Protein AF-A0AAW0GVM6-F1 (afdb_monomer_lite)

Foldseek 3Di:
DEAFQFFFAQDDQPDGAGEPRQCRRVVVLVVCLVVLDVDYHYPDCAPQRGPRHQHAHDPPDCPDDGSCVPRPPDHNVCSVVVVVQSVVCSVVSHGDDDPDDDDDDDDDPDDPPDDDPDTHDYDYD

Structure (mmCIF, N/CA/C/O backbone):
data_AF-A0AAW0GVM6-F1
#
_entry.id   AF-A0AAW0GVM6-F1
#
loop_
_atom_site.group_PDB
_atom_site.id
_atom_site.type_symbol
_atom_site.label_atom_id
_atom_site.label_alt_id
_atom_site.label_comp_id
_atom_site.label_asym_id
_atom_site.label_entity_id
_atom_site.label_seq_id
_atom_site.pdbx_PDB_ins_code
_atom_site.Cartn_x
_atom_site.Cartn_y
_atom_site.Cartn_z
_atom_site.occupancy
_atom_site.B_iso_or_equiv
_atom_site.auth_seq_id
_atom_site.auth_comp_id
_atom_site.auth_asym_id
_atom_site.auth_atom_id
_atom_site.pdbx_PDB_model_num
ATOM 1 N N . MET A 1 1 ? -8.780 11.548 5.488 1.00 95.12 1 MET A N 1
ATOM 2 C CA . MET A 1 1 ? -7.304 11.458 5.586 1.00 95.12 1 MET A CA 1
ATOM 3 C C . MET A 1 1 ? -6.828 10.333 4.688 1.00 95.12 1 MET A C 1
ATOM 5 O O . MET A 1 1 ? -7.381 9.247 4.793 1.00 95.12 1 MET A O 1
ATOM 9 N N . GLY A 1 2 ? -5.832 10.583 3.837 1.00 96.19 2 GLY A N 1
ATOM 10 C CA . GLY A 1 2 ? -5.236 9.551 2.986 1.00 96.19 2 GLY A CA 1
ATOM 11 C C . GLY A 1 2 ? -4.190 8.715 3.726 1.00 96.19 2 GLY A C 1
ATOM 12 O O . GLY A 1 2 ? -3.388 9.252 4.496 1.00 96.19 2 GLY A O 1
ATOM 13 N N . VAL A 1 3 ? -4.191 7.410 3.476 1.00 97.25 3 VAL A N 1
ATOM 14 C CA . VAL A 1 3 ? -3.156 6.466 3.903 1.00 97.25 3 VAL A CA 1
ATOM 15 C C . VAL A 1 3 ? -2.671 5.695 2.674 1.00 97.25 3 VAL A C 1
ATOM 17 O O . VAL A 1 3 ? -3.480 5.159 1.922 1.00 97.25 3 VAL A O 1
ATOM 20 N N . SER A 1 4 ? -1.356 5.636 2.464 1.00 95.88 4 SER A N 1
ATOM 21 C CA . SER A 1 4 ? -0.714 4.911 1.353 1.00 95.88 4 SER A CA 1
ATOM 22 C C . SER A 1 4 ? 0.494 4.120 1.870 1.00 95.88 4 SER A C 1
ATOM 24 O O . SER A 1 4 ? 1.164 4.609 2.790 1.00 95.88 4 SER A O 1
ATOM 26 N N . PRO A 1 5 ? 0.767 2.902 1.359 1.00 95.31 5 PRO A N 1
ATOM 27 C CA . PRO A 1 5 ? 1.895 2.100 1.821 1.00 95.31 5 PRO A CA 1
ATOM 28 C C . PRO A 1 5 ? 3.229 2.499 1.183 1.00 95.31 5 PRO A C 1
ATOM 30 O O . PRO A 1 5 ? 4.276 2.312 1.801 1.00 95.31 5 PRO A O 1
ATOM 33 N N . TRP A 1 6 ? 3.202 3.004 -0.051 1.00 92.81 6 TRP A N 1
ATOM 34 C CA . TRP A 1 6 ? 4.372 3.151 -0.916 1.00 92.81 6 TRP A CA 1
ATOM 35 C C . TRP A 1 6 ? 4.149 4.275 -1.930 1.00 92.81 6 TRP A C 1
ATOM 37 O O . TRP A 1 6 ? 3.012 4.690 -2.105 1.00 92.81 6 TRP A O 1
ATOM 47 N N . GLN A 1 7 ? 5.190 4.757 -2.609 1.00 92.31 7 GLN A N 1
ATOM 48 C CA . GLN A 1 7 ? 5.039 5.485 -3.871 1.00 92.31 7 GLN A CA 1
ATOM 49 C C . GLN A 1 7 ? 6.323 5.397 -4.695 1.00 92.31 7 GLN A C 1
ATOM 51 O O . GLN A 1 7 ? 7.408 5.782 -4.249 1.00 92.31 7 GLN A O 1
ATOM 56 N N . PHE A 1 8 ? 6.187 4.885 -5.915 1.00 92.62 8 PHE A N 1
ATOM 57 C CA . PHE A 1 8 ? 7.272 4.815 -6.885 1.00 92.62 8 PHE A CA 1
ATOM 58 C C . PHE A 1 8 ? 6.710 4.773 -8.301 1.00 92.62 8 PHE A C 1
ATOM 60 O O . PHE A 1 8 ? 5.812 3.979 -8.581 1.00 92.62 8 PHE A O 1
ATOM 67 N N . LYS A 1 9 ? 7.279 5.574 -9.201 1.00 92.88 9 LYS A N 1
ATOM 68 C CA . LYS A 1 9 ? 6.978 5.500 -10.628 1.00 92.88 9 LYS A CA 1
ATOM 69 C C . LYS A 1 9 ? 8.150 5.966 -11.478 1.00 92.88 9 LYS A C 1
ATOM 71 O O . LYS A 1 9 ? 8.776 6.982 -11.176 1.00 92.88 9 LYS A O 1
ATOM 76 N N . ASP A 1 10 ? 8.398 5.231 -12.553 1.00 91.62 10 ASP A N 1
ATOM 77 C CA . ASP A 1 10 ? 9.348 5.570 -13.616 1.00 91.62 10 ASP A CA 1
ATOM 78 C C . ASP A 1 10 ? 8.639 5.379 -14.965 1.00 91.62 10 ASP A C 1
ATOM 80 O O . ASP A 1 10 ? 8.762 4.336 -15.605 1.00 91.62 10 ASP A O 1
ATOM 84 N N . ILE A 1 11 ? 7.745 6.310 -15.314 1.00 89.00 11 ILE A N 1
ATOM 85 C CA . ILE A 1 11 ? 6.810 6.159 -16.447 1.00 89.00 11 ILE A CA 1
ATOM 86 C C . ILE A 1 11 ? 7.178 7.044 -17.636 1.00 89.00 11 ILE A C 1
ATOM 88 O O . ILE A 1 11 ? 6.979 6.636 -18.780 1.00 89.00 11 ILE A O 1
ATOM 92 N N . ASP A 1 12 ? 7.707 8.243 -17.386 1.00 86.44 12 ASP A N 1
ATOM 93 C CA . ASP A 1 12 ? 8.097 9.187 -18.433 1.00 86.44 12 ASP A CA 1
ATOM 94 C C . ASP A 1 12 ? 9.132 10.203 -17.915 1.00 86.44 12 ASP A C 1
ATOM 96 O O . ASP A 1 12 ? 9.169 10.477 -16.723 1.00 86.44 12 ASP A O 1
ATOM 100 N N . PRO A 1 13 ? 9.947 10.847 -18.770 1.00 83.38 13 PRO A N 1
ATOM 101 C CA . PRO A 1 13 ? 11.034 11.734 -18.334 1.00 83.38 13 PRO A CA 1
ATOM 102 C C . PRO A 1 13 ? 10.643 12.897 -17.408 1.00 83.38 13 PRO A C 1
ATOM 104 O O . PRO A 1 13 ? 11.506 13.487 -16.758 1.00 83.38 13 PRO A O 1
ATOM 107 N N . GLN A 1 14 ? 9.373 13.294 -17.399 1.00 84.81 14 GLN A N 1
ATOM 108 C CA . GLN A 1 14 ? 8.874 14.479 -16.713 1.00 84.81 14 GLN A CA 1
ATOM 109 C C . GLN A 1 14 ? 8.137 14.128 -15.419 1.00 84.81 14 GLN A C 1
ATOM 111 O O . GLN A 1 14 ? 8.050 14.991 -14.542 1.00 84.81 14 GLN A O 1
ATOM 116 N N . ASN A 1 15 ? 7.664 12.890 -15.270 1.00 83.75 15 ASN A N 1
ATOM 117 C CA . ASN A 1 15 ? 6.766 12.469 -14.200 1.00 83.75 15 ASN A CA 1
ATOM 118 C C . ASN A 1 15 ? 7.234 11.187 -13.482 1.00 83.75 15 ASN A C 1
ATOM 120 O O . ASN A 1 15 ? 6.452 10.259 -13.281 1.00 83.75 15 ASN A O 1
ATOM 124 N N . ASN A 1 16 ? 8.501 11.147 -13.058 1.00 89.62 16 ASN A N 1
ATOM 125 C CA . ASN A 1 16 ? 9.037 10.065 -12.219 1.00 89.62 16 ASN A CA 1
ATOM 126 C C . ASN A 1 16 ? 9.173 10.509 -10.774 1.00 89.62 16 ASN A C 1
ATOM 128 O O . ASN A 1 16 ? 9.587 11.641 -10.497 1.00 89.62 16 ASN A O 1
ATOM 132 N N . TRP A 1 17 ? 8.871 9.597 -9.861 1.00 88.94 17 TRP A N 1
ATOM 133 C CA . TRP A 1 17 ? 8.786 9.898 -8.443 1.00 88.94 17 TRP A CA 1
ATOM 134 C C . TRP A 1 17 ? 9.234 8.715 -7.600 1.00 88.94 17 TRP A C 1
ATOM 136 O O . TRP A 1 17 ? 8.914 7.564 -7.899 1.00 88.94 17 TRP A O 1
ATOM 146 N N . VAL A 1 18 ? 9.929 9.010 -6.509 1.00 89.19 18 VAL A N 1
ATOM 147 C CA . VAL A 1 18 ? 10.174 8.061 -5.428 1.00 89.19 18 VAL A CA 1
ATOM 148 C C . VAL A 1 18 ? 9.952 8.775 -4.104 1.00 89.19 18 VAL A C 1
ATOM 150 O O . VAL A 1 18 ? 10.481 9.865 -3.883 1.00 89.19 18 VAL A O 1
ATOM 153 N N . GLU A 1 19 ? 9.169 8.159 -3.221 1.00 87.56 19 GLU A N 1
ATOM 154 C CA . GLU A 1 19 ? 9.001 8.650 -1.855 1.00 87.56 19 GLU A CA 1
ATOM 155 C C . GLU A 1 19 ? 9.729 7.764 -0.858 1.00 87.56 19 GLU A C 1
ATOM 157 O O . GLU A 1 19 ? 9.893 6.553 -1.039 1.00 87.56 19 GLU A O 1
ATOM 162 N N . PHE A 1 20 ? 10.158 8.377 0.244 1.00 85.56 20 PHE A N 1
ATOM 163 C CA . PHE A 1 20 ? 10.652 7.624 1.382 1.00 85.56 20 PHE A CA 1
ATOM 164 C C . PHE A 1 20 ? 9.477 6.963 2.114 1.00 85.56 20 PHE A C 1
ATOM 166 O O . PHE A 1 20 ? 8.890 7.531 3.035 1.00 85.56 20 PHE A O 1
ATOM 173 N N . SER A 1 21 ? 9.125 5.750 1.684 1.00 90.50 21 SER A N 1
ATOM 174 C CA . SER A 1 21 ? 7.945 5.035 2.180 1.00 90.50 21 SER A CA 1
ATOM 175 C C . SER A 1 21 ? 8.247 3.896 3.158 1.00 90.50 21 SER A C 1
ATOM 177 O O . SER A 1 21 ? 7.328 3.190 3.570 1.00 90.50 21 SER A O 1
ATOM 179 N N . ASP A 1 22 ? 9.505 3.727 3.581 1.00 89.81 22 ASP A N 1
ATOM 180 C CA . ASP A 1 22 ? 9.968 2.565 4.358 1.00 89.81 22 ASP A CA 1
ATOM 181 C C . ASP A 1 22 ? 9.152 2.301 5.638 1.00 89.81 22 ASP A C 1
ATOM 183 O O . ASP A 1 22 ? 9.061 1.158 6.066 1.00 89.81 22 ASP A O 1
ATOM 187 N N . THR A 1 23 ? 8.546 3.324 6.249 1.00 92.50 23 THR A N 1
ATOM 188 C CA . THR A 1 23 ? 7.685 3.199 7.444 1.00 92.50 23 THR A CA 1
ATOM 189 C C . THR A 1 23 ? 6.291 3.805 7.257 1.00 92.50 23 THR A C 1
ATOM 191 O O . THR A 1 23 ? 5.508 3.874 8.212 1.00 92.50 23 THR A O 1
ATOM 194 N N . LEU A 1 24 ? 5.961 4.234 6.034 1.00 93.81 24 LEU A N 1
ATOM 195 C CA . LEU A 1 24 ? 4.810 5.090 5.750 1.00 93.81 24 LEU A CA 1
ATOM 196 C C . LEU A 1 24 ? 3.486 4.424 6.118 1.00 93.81 24 LEU A C 1
ATOM 198 O O . LEU A 1 24 ? 2.629 5.074 6.714 1.00 93.81 24 LEU A O 1
ATOM 202 N N . TRP A 1 25 ? 3.345 3.125 5.838 1.00 95.38 25 TRP A N 1
ATOM 203 C CA . TRP A 1 25 ? 2.103 2.406 6.114 1.00 95.38 25 TRP A CA 1
ATOM 204 C C . TRP A 1 25 ? 1.746 2.411 7.600 1.00 95.38 25 TRP A C 1
ATOM 206 O O . TRP A 1 25 ? 0.656 2.838 7.977 1.00 95.38 25 TRP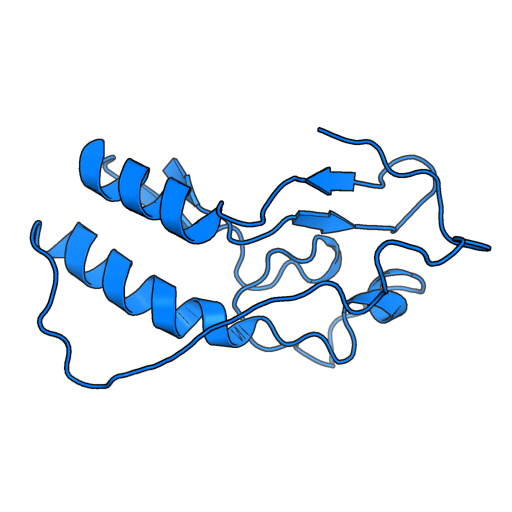 A O 1
ATOM 216 N N . ASN A 1 26 ? 2.696 2.030 8.458 1.00 95.12 26 ASN A N 1
ATOM 217 C CA . ASN A 1 26 ? 2.521 2.080 9.910 1.00 95.12 26 ASN A CA 1
ATOM 218 C C . ASN A 1 26 ? 2.272 3.521 10.386 1.00 95.12 26 ASN A C 1
ATOM 220 O O . ASN A 1 26 ? 1.309 3.782 11.104 1.00 95.12 26 ASN A O 1
ATOM 224 N N . TYR A 1 27 ? 3.103 4.464 9.938 1.00 96.06 27 TYR A N 1
ATOM 225 C CA . TYR A 1 27 ? 3.019 5.864 10.348 1.00 96.06 27 TYR A CA 1
ATOM 226 C C . TYR A 1 27 ? 1.648 6.488 10.038 1.00 96.06 27 TYR A C 1
ATOM 228 O O . TYR A 1 27 ? 1.020 7.085 10.913 1.00 96.06 27 TYR A O 1
ATOM 236 N N . ARG A 1 28 ? 1.138 6.315 8.812 1.00 97.06 28 ARG A N 1
ATOM 237 C CA . ARG A 1 28 ? -0.144 6.891 8.380 1.00 97.06 28 ARG A CA 1
ATOM 238 C C . ARG A 1 28 ? -1.339 6.255 9.081 1.00 97.06 28 ARG A C 1
ATOM 240 O O . ARG A 1 28 ? -2.259 6.975 9.467 1.00 97.06 28 ARG A O 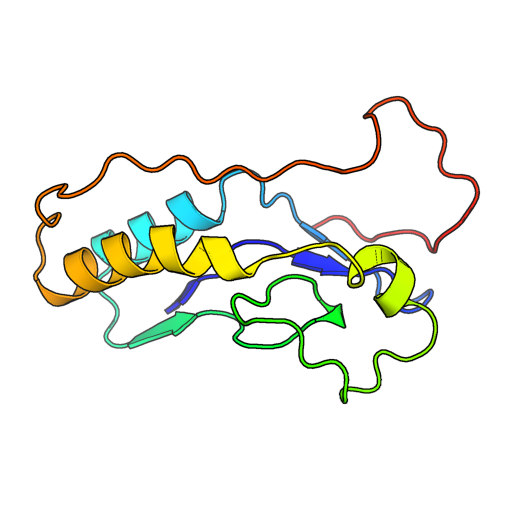1
ATOM 247 N N . TRP A 1 29 ? -1.322 4.944 9.316 1.00 97.81 29 TRP A N 1
ATOM 248 C CA . TRP A 1 29 ? -2.383 4.295 10.088 1.00 97.81 29 TRP A CA 1
ATOM 249 C C . TRP A 1 29 ? -2.404 4.739 11.554 1.00 97.81 29 TRP A C 1
ATOM 251 O O . TRP A 1 29 ? -3.477 5.024 12.087 1.00 97.81 29 TRP A O 1
ATOM 261 N N . GLN A 1 30 ? -1.238 4.873 12.196 1.00 97.75 30 GLN A N 1
ATOM 262 C CA . GLN A 1 30 ? -1.148 5.414 13.557 1.00 97.75 30 GLN A CA 1
ATOM 263 C C . GLN A 1 30 ? -1.692 6.846 13.636 1.00 97.75 30 GLN A C 1
ATOM 265 O O . GLN A 1 30 ? -2.465 7.159 14.543 1.00 97.75 30 GLN A O 1
ATOM 270 N N . GLN A 1 31 ? -1.363 7.696 12.658 1.00 97.88 31 GLN A N 1
ATOM 271 C CA . GLN A 1 31 ? -1.940 9.038 12.563 1.00 97.88 31 GLN A CA 1
ATOM 272 C C . GLN A 1 31 ? -3.466 9.004 12.414 1.00 97.88 31 GLN A C 1
ATOM 274 O O . GLN A 1 31 ? -4.154 9.759 13.097 1.00 97.88 31 GLN A O 1
ATOM 279 N N . ALA A 1 32 ? -4.011 8.126 11.565 1.00 98.19 32 ALA A N 1
ATOM 280 C CA . ALA A 1 32 ? -5.457 8.000 11.382 1.00 98.19 32 ALA A CA 1
ATOM 281 C C . ALA A 1 32 ? -6.171 7.597 12.686 1.00 98.19 32 ALA A C 1
ATOM 283 O O . ALA A 1 32 ? -7.210 8.162 13.022 1.00 98.19 32 ALA A O 1
ATOM 284 N N . ILE A 1 33 ? -5.586 6.677 13.458 1.00 98.12 33 ILE A N 1
ATOM 285 C CA . ILE A 1 33 ? -6.109 6.263 14.770 1.00 98.12 33 ILE A CA 1
ATOM 286 C C . ILE A 1 33 ? -6.047 7.400 15.793 1.00 98.12 33 ILE A C 1
ATOM 288 O O . ILE A 1 33 ? -6.982 7.570 16.576 1.00 98.12 33 ILE A O 1
ATOM 292 N N . GLN A 1 34 ? -4.962 8.177 15.797 1.00 97.62 34 GLN A N 1
ATOM 293 C CA . GLN A 1 34 ? -4.786 9.288 16.729 1.00 97.62 34 GLN A CA 1
ATOM 294 C C . GLN A 1 34 ? -5.745 10.444 16.427 1.00 97.62 34 GLN A C 1
ATOM 296 O O . GLN A 1 34 ? -6.383 10.967 17.338 1.00 97.62 34 GLN A O 1
ATOM 301 N N . LEU A 1 35 ? -5.827 10.849 15.158 1.00 97.56 35 LEU A N 1
ATOM 302 C CA . LEU A 1 35 ? -6.603 12.011 14.728 1.00 97.56 35 LEU A CA 1
ATOM 303 C C . LEU A 1 35 ? -8.102 11.725 14.655 1.00 97.56 35 LEU A C 1
ATOM 305 O O . LEU A 1 35 ? -8.888 12.654 14.808 1.00 97.56 35 LEU A O 1
ATOM 309 N N . LYS A 1 36 ? -8.493 10.466 14.417 1.00 96.44 36 LYS A N 1
ATOM 310 C CA . LYS A 1 36 ? -9.890 10.041 14.248 1.00 96.44 36 LYS A CA 1
ATOM 311 C C . LYS A 1 36 ? -10.668 10.932 13.260 1.00 96.44 36 LYS A C 1
ATOM 313 O O . LYS A 1 36 ? -11.704 11.478 13.633 1.00 96.44 36 LYS A O 1
ATOM 318 N N . PRO A 1 37 ? -10.183 11.115 12.014 1.00 97.75 37 PRO A N 1
ATOM 319 C CA . PRO A 1 37 ? -10.956 11.831 10.996 1.00 97.75 37 PRO A CA 1
ATOM 320 C C . PRO A 1 37 ? -12.289 11.117 10.749 1.00 97.75 37 PRO A C 1
ATOM 322 O O . PRO A 1 37 ? -12.376 9.929 11.026 1.00 97.75 37 PRO A O 1
ATOM 325 N N . ASP A 1 38 ? -13.285 11.773 10.154 1.00 97.81 38 ASP A N 1
ATOM 326 C CA . ASP A 1 38 ? -14.559 11.108 9.813 1.00 97.81 38 ASP A CA 1
ATOM 327 C C . ASP A 1 38 ? -14.404 10.044 8.712 1.00 97.81 38 ASP A C 1
ATOM 329 O O . ASP A 1 38 ? -15.169 9.085 8.637 1.00 97.81 38 ASP A O 1
ATOM 333 N N . ILE A 1 39 ? -13.408 10.223 7.835 1.00 97.75 39 ILE A N 1
ATOM 334 C CA . ILE A 1 39 ? -13.137 9.346 6.692 1.00 97.75 39 ILE A CA 1
ATOM 335 C C . ILE A 1 39 ? -11.632 9.094 6.571 1.00 97.75 39 ILE A C 1
ATOM 337 O O . ILE A 1 39 ? -10.812 10.024 6.589 1.00 97.75 39 ILE A O 1
ATOM 341 N N . VAL A 1 40 ? -11.277 7.825 6.370 1.00 98.19 40 VAL A N 1
ATOM 342 C CA . VAL A 1 40 ? -9.940 7.369 5.973 1.00 98.19 40 VAL A CA 1
ATOM 343 C C . VAL A 1 40 ? -10.017 6.802 4.557 1.00 98.19 40 VAL A C 1
ATOM 345 O O . VAL A 1 40 ? -10.884 5.983 4.265 1.00 98.19 40 VAL A O 1
ATOM 348 N N . GLU A 1 41 ? -9.109 7.235 3.689 1.00 97.94 41 GLU A N 1
ATOM 349 C CA . GLU A 1 41 ? -9.001 6.790 2.301 1.00 97.94 41 GLU A CA 1
ATOM 350 C C . GLU A 1 41 ? -7.706 6.002 2.121 1.00 97.94 41 GLU A C 1
ATOM 352 O O . GLU A 1 41 ? -6.626 6.513 2.413 1.00 97.94 41 GLU A O 1
ATOM 357 N N . ILE A 1 42 ? -7.810 4.765 1.637 1.00 98.19 42 ILE A N 1
ATOM 358 C CA . ILE A 1 42 ? -6.642 3.973 1.250 1.00 98.19 42 ILE A CA 1
ATOM 359 C C . ILE A 1 42 ? -6.301 4.284 -0.206 1.00 98.19 42 ILE A C 1
ATOM 361 O O . ILE A 1 42 ? -7.099 4.023 -1.105 1.00 98.19 42 ILE A O 1
ATOM 365 N N . ILE A 1 43 ? -5.096 4.797 -0.417 1.00 97.31 43 ILE A N 1
ATOM 366 C CA . ILE A 1 43 ? -4.563 5.234 -1.705 1.00 97.31 43 ILE A CA 1
ATOM 367 C C . ILE A 1 43 ? -3.491 4.207 -2.101 1.00 97.31 43 ILE A C 1
ATOM 369 O O . ILE A 1 43 ? -2.425 4.186 -1.498 1.00 97.31 43 ILE A O 1
ATOM 373 N N . THR A 1 44 ? -3.752 3.272 -3.017 1.00 97.00 44 THR A N 1
ATOM 374 C CA . THR A 1 44 ? -5.006 3.034 -3.770 1.00 97.00 44 THR A CA 1
ATOM 375 C C . THR A 1 44 ? -5.350 1.550 -3.846 1.00 97.00 44 THR A C 1
ATOM 377 O O . THR A 1 44 ? -4.595 0.684 -3.409 1.00 97.00 44 THR A O 1
ATOM 380 N N . TRP A 1 45 ? -6.502 1.221 -4.435 1.00 97.44 45 TRP A N 1
ATOM 381 C CA . TRP A 1 45 ? -6.819 -0.169 -4.750 1.00 97.44 45 TRP A CA 1
ATOM 382 C C . TRP A 1 45 ? -5.951 -0.729 -5.888 1.00 97.44 45 TRP A C 1
ATOM 384 O O . TRP A 1 45 ? -5.434 -1.836 -5.763 1.00 97.44 45 TRP A O 1
ATOM 394 N N . ASN A 1 46 ? -5.783 0.013 -6.986 1.00 96.62 46 ASN A N 1
ATOM 395 C CA . ASN A 1 46 ? -5.283 -0.525 -8.258 1.00 96.62 46 ASN A CA 1
ATOM 396 C C . ASN A 1 46 ? -4.463 0.467 -9.099 1.00 96.62 46 ASN A C 1
ATOM 398 O O . ASN A 1 46 ? -4.379 0.305 -10.314 1.00 96.62 46 ASN A O 1
ATOM 402 N N . ASP A 1 47 ? -3.867 1.490 -8.489 1.00 96.25 47 ASP A N 1
ATOM 403 C CA . ASP A 1 47 ? -2.923 2.342 -9.215 1.00 96.25 47 ASP A CA 1
ATOM 404 C C . ASP A 1 47 ? -1.562 1.647 -9.308 1.00 96.25 47 ASP A C 1
ATOM 406 O O . ASP A 1 47 ? -0.681 1.793 -8.455 1.00 96.25 47 ASP A O 1
ATOM 410 N N . TYR A 1 48 ? -1.451 0.780 -10.312 1.00 96.44 48 TYR A N 1
ATOM 411 C CA . TYR A 1 48 ? -0.279 -0.059 -10.513 1.00 96.44 48 TYR A CA 1
ATOM 412 C C . TYR A 1 48 ? 0.946 0.762 -10.919 1.00 96.44 48 TYR A C 1
ATOM 414 O O . TYR A 1 48 ? 2.029 0.534 -10.386 1.00 96.44 48 TYR A O 1
ATOM 422 N N . GLY A 1 49 ? 0.769 1.738 -11.815 1.00 94.94 49 GLY A N 1
ATOM 423 C CA . GLY A 1 49 ? 1.855 2.569 -12.339 1.00 94.94 49 GLY A CA 1
ATOM 424 C C . GLY A 1 49 ? 2.512 3.462 -11.285 1.00 94.94 49 GLY A C 1
ATOM 425 O O . GLY A 1 49 ? 3.689 3.775 -11.414 1.00 94.94 49 GLY A O 1
ATOM 426 N N . GLU A 1 50 ? 1.799 3.825 -10.214 1.00 94.56 50 GLU A N 1
ATOM 427 C CA . GLU A 1 50 ? 2.365 4.594 -9.091 1.00 94.56 50 GLU A CA 1
ATOM 428 C C . GLU A 1 50 ? 2.798 3.727 -7.893 1.00 94.56 50 GLU A C 1
ATOM 430 O O . GLU A 1 50 ? 3.267 4.223 -6.863 1.00 94.56 50 GLU A O 1
ATOM 435 N N . SER A 1 51 ? 2.712 2.402 -8.046 1.00 94.94 51 SER A N 1
ATOM 436 C CA . SER A 1 51 ? 3.204 1.388 -7.105 1.00 94.94 51 SER A CA 1
ATOM 437 C C . SER A 1 51 ? 2.567 1.402 -5.709 1.00 94.94 51 SER A C 1
ATOM 439 O O . SER A 1 51 ? 3.043 0.700 -4.821 1.00 94.94 51 SER A O 1
ATOM 441 N N . HIS A 1 52 ? 1.481 2.140 -5.483 1.00 94.88 52 HIS A N 1
ATOM 442 C CA . HIS A 1 52 ? 0.829 2.238 -4.167 1.00 94.88 52 HIS A CA 1
ATOM 443 C C . HIS A 1 52 ? -0.477 1.449 -4.038 1.00 94.88 52 HIS A C 1
ATOM 445 O O . HIS A 1 52 ? -1.230 1.598 -3.076 1.00 94.88 52 HIS A O 1
ATOM 451 N N . TYR A 1 53 ? -0.757 0.591 -5.013 1.00 97.12 53 TYR A N 1
ATOM 452 C CA . TYR A 1 53 ? -1.883 -0.331 -4.991 1.00 97.12 53 TYR A CA 1
ATOM 453 C C . TYR A 1 53 ? -1.777 -1.359 -3.853 1.00 97.12 53 TYR A C 1
ATOM 455 O O . TYR A 1 53 ? -0.692 -1.835 -3.526 1.00 97.12 53 TYR A O 1
ATOM 463 N N . ILE A 1 54 ? -2.921 -1.748 -3.286 1.00 97.56 54 ILE A N 1
ATOM 464 C CA . ILE A 1 54 ? -3.041 -2.851 -2.311 1.00 97.56 54 ILE A CA 1
ATOM 465 C C . ILE A 1 54 ? -3.864 -4.037 -2.840 1.00 97.56 54 ILE A C 1
ATOM 467 O O . ILE A 1 54 ? -4.058 -5.029 -2.133 1.00 97.56 54 ILE A O 1
ATOM 471 N N . GLY A 1 55 ? -4.402 -3.924 -4.054 1.00 97.19 55 GLY A N 1
ATOM 472 C CA . GLY A 1 55 ? -5.128 -4.986 -4.739 1.00 97.19 55 GLY A CA 1
ATOM 473 C C . GLY A 1 55 ? -4.200 -5.986 -5.424 1.00 97.19 55 GLY A C 1
ATOM 474 O O . GLY A 1 55 ? -2.999 -5.764 -5.579 1.00 97.19 55 GLY A O 1
ATOM 475 N N . ASP A 1 56 ? -4.778 -7.099 -5.862 1.00 96.81 56 ASP A N 1
ATOM 476 C CA . ASP A 1 56 ? -4.091 -8.015 -6.767 1.00 96.81 56 ASP A CA 1
ATOM 477 C C . ASP A 1 56 ? -3.941 -7.354 -8.151 1.00 96.81 56 ASP A C 1
ATOM 479 O O . ASP A 1 56 ? -4.781 -6.546 -8.568 1.00 96.81 56 ASP A O 1
ATOM 483 N N . ILE A 1 57 ? -2.857 -7.669 -8.863 1.00 95.38 57 ILE A N 1
ATOM 484 C CA . ILE A 1 57 ? -2.620 -7.133 -10.208 1.00 95.38 57 ILE A CA 1
ATOM 485 C C . ILE A 1 57 ? -3.640 -7.751 -11.168 1.00 95.38 57 ILE A C 1
ATOM 487 O O . ILE A 1 57 ? -3.720 -8.972 -11.299 1.00 95.38 57 ILE A O 1
ATOM 491 N N . ASN A 1 58 ? -4.409 -6.907 -11.856 1.00 94.69 58 ASN A N 1
ATOM 492 C CA . ASN A 1 58 ? -5.292 -7.338 -12.932 1.00 94.69 58 ASN A CA 1
ATOM 493 C C . ASN A 1 58 ? -4.492 -7.428 -14.244 1.00 94.69 58 ASN A C 1
ATOM 495 O O . ASN A 1 58 ? -4.098 -6.385 -14.769 1.00 94.69 58 ASN A O 1
ATOM 499 N N . PRO A 1 59 ? -4.292 -8.628 -1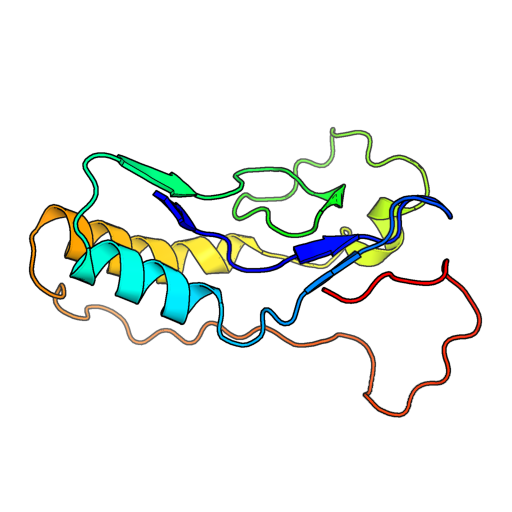4.821 1.00 92.19 59 PRO A N 1
ATOM 500 C CA . PRO A 1 59 ? -3.473 -8.801 -16.023 1.00 92.19 59 PRO A CA 1
ATOM 501 C C . PRO A 1 59 ? -4.095 -8.196 -17.290 1.00 92.19 59 PRO A C 1
ATOM 503 O O . PRO A 1 59 ? -3.424 -8.110 -18.310 1.00 92.19 59 PRO A O 1
ATOM 506 N N . ASN A 1 60 ? -5.369 -7.791 -17.248 1.00 94.44 60 ASN A N 1
ATOM 507 C CA . ASN A 1 60 ? -6.060 -7.180 -18.387 1.00 94.44 60 ASN A CA 1
ATOM 508 C C . ASN A 1 60 ? -5.857 -5.660 -18.473 1.00 94.44 60 ASN A C 1
ATOM 510 O O . ASN A 1 60 ? -6.381 -5.027 -19.387 1.00 94.44 60 ASN A O 1
ATOM 514 N N . VAL A 1 61 ? -5.178 -5.057 -17.494 1.00 94.19 61 VAL A N 1
ATOM 515 C CA . VAL A 1 61 ? -4.911 -3.618 -17.482 1.00 94.19 61 VAL A CA 1
ATOM 516 C C . VAL A 1 61 ? -3.708 -3.327 -18.369 1.00 94.19 61 VAL A C 1
ATOM 518 O O . VAL A 1 61 ? -2.648 -3.925 -18.199 1.00 94.19 61 VAL A O 1
ATOM 521 N N . ASP A 1 62 ? -3.876 -2.393 -19.303 1.00 94.88 62 ASP A N 1
ATOM 522 C CA . ASP A 1 62 ? -2.763 -1.870 -20.088 1.00 94.88 62 ASP A CA 1
ATOM 523 C C . ASP A 1 62 ? -1.900 -0.958 -19.206 1.00 94.88 62 ASP A C 1
ATOM 525 O O . ASP A 1 62 ? -2.336 0.102 -18.755 1.00 94.88 62 ASP A O 1
ATOM 529 N N . LEU A 1 63 ? -0.678 -1.408 -18.935 1.00 93.75 63 LEU A N 1
ATOM 530 C CA . LEU A 1 63 ? 0.323 -0.704 -18.135 1.00 93.75 63 LEU A CA 1
ATOM 531 C C . LEU A 1 63 ? 1.280 0.133 -19.006 1.00 93.75 63 LEU A C 1
ATOM 533 O O . LEU A 1 63 ? 2.233 0.728 -18.499 1.00 93.75 63 LEU A O 1
ATOM 537 N N . GLY A 1 64 ? 1.067 0.166 -20.323 1.00 93.50 64 GLY A N 1
ATOM 538 C CA . GLY A 1 64 ? 2.007 0.745 -21.270 1.00 93.50 64 GLY A CA 1
ATOM 539 C C . GLY A 1 64 ? 3.341 -0.007 -21.287 1.00 93.50 64 GLY A C 1
ATOM 540 O O . GLY A 1 64 ? 3.424 -1.193 -20.979 1.00 93.50 64 GLY A O 1
ATOM 541 N N . GLN A 1 65 ? 4.410 0.688 -21.677 1.00 92.38 65 GLN A N 1
ATOM 542 C CA . GLN A 1 65 ? 5.721 0.061 -21.895 1.00 92.38 65 GLN A CA 1
ATOM 543 C C . GLN A 1 65 ? 6.640 0.102 -20.670 1.00 92.38 65 GLN A C 1
ATOM 545 O O . GLN A 1 65 ? 7.491 -0.770 -20.529 1.00 92.38 65 GLN A O 1
ATOM 550 N N . GLN A 1 66 ? 6.482 1.103 -19.797 1.00 92.81 66 GLN A N 1
ATOM 551 C CA . GLN A 1 66 ? 7.427 1.345 -18.701 1.00 92.81 66 GLN A CA 1
ATOM 552 C C . GLN A 1 66 ? 6.991 0.720 -17.377 1.00 92.81 66 GLN A C 1
ATOM 554 O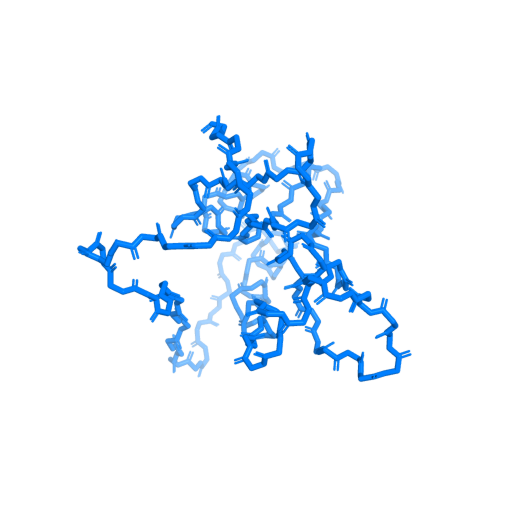 O . GLN A 1 66 ? 7.794 0.048 -16.732 1.00 92.81 66 GLN A O 1
ATOM 559 N N . ALA A 1 67 ? 5.719 0.866 -16.989 1.00 94.00 67 ALA A N 1
ATOM 560 C CA . ALA A 1 67 ? 5.227 0.322 -15.724 1.00 94.00 67 ALA A CA 1
ATOM 561 C C . ALA A 1 67 ? 5.397 -1.204 -15.571 1.00 94.00 67 ALA A C 1
ATOM 563 O O . ALA A 1 67 ? 5.738 -1.640 -14.468 1.00 94.00 67 ALA A O 1
ATOM 564 N N . PRO A 1 68 ? 5.294 -2.039 -16.629 1.00 94.50 68 PRO A N 1
ATOM 565 C CA . PRO A 1 68 ? 5.605 -3.464 -16.520 1.00 94.50 68 PRO A CA 1
ATOM 566 C C . PRO A 1 68 ? 6.982 -3.783 -15.917 1.00 94.50 68 PRO A C 1
ATOM 568 O O . PRO A 1 68 ? 7.119 -4.833 -15.295 1.00 94.50 68 PRO A O 1
ATOM 571 N N . ASN A 1 69 ? 7.976 -2.891 -16.041 1.00 91.56 69 ASN A N 1
ATOM 572 C CA . ASN A 1 69 ? 9.337 -3.104 -15.529 1.00 91.56 69 ASN A CA 1
ATOM 573 C C . ASN A 1 69 ? 9.419 -3.146 -13.993 1.00 91.56 69 ASN A C 1
ATOM 575 O O . ASN A 1 69 ? 10.365 -3.715 -13.450 1.00 91.56 69 ASN A O 1
ATOM 579 N N . TYR A 1 70 ? 8.451 -2.549 -13.294 1.00 91.56 70 TYR A N 1
ATOM 580 C CA . TYR A 1 70 ? 8.401 -2.506 -11.826 1.00 91.56 70 TYR A CA 1
ATOM 581 C C . TYR A 1 70 ? 7.050 -2.933 -11.237 1.00 91.56 70 TYR A C 1
ATOM 583 O O . TYR A 1 70 ? 6.922 -3.037 -10.022 1.00 91.56 70 TYR A O 1
ATOM 591 N N . VAL A 1 71 ? 6.047 -3.218 -12.071 1.00 94.88 71 VAL A N 1
ATOM 592 C CA . VAL A 1 71 ? 4.766 -3.794 -11.636 1.00 94.88 71 VAL A CA 1
ATOM 593 C C . VAL A 1 71 ? 4.794 -5.320 -11.716 1.00 94.88 71 VAL A C 1
ATOM 595 O O . VAL A 1 71 ? 4.361 -6.001 -10.787 1.00 94.88 71 VAL A O 1
ATOM 598 N N . ASN A 1 72 ? 5.324 -5.892 -12.801 1.00 92.94 72 ASN A N 1
ATOM 599 C CA . ASN A 1 72 ? 5.282 -7.340 -12.991 1.00 92.94 72 ASN A CA 1
ATOM 600 C C . ASN A 1 72 ? 6.187 -8.055 -11.979 1.00 92.94 72 ASN A C 1
ATOM 602 O O . ASN A 1 72 ? 7.389 -7.814 -11.919 1.00 92.94 72 ASN A O 1
ATOM 606 N N . GLY A 1 73 ? 5.605 -8.969 -11.200 1.00 89.94 73 GLY A N 1
ATOM 607 C CA . GLY A 1 73 ? 6.321 -9.728 -10.169 1.00 89.94 73 GLY A CA 1
ATOM 608 C C . GLY A 1 73 ? 6.447 -9.019 -8.816 1.00 89.94 73 GLY A C 1
ATOM 609 O O . GLY A 1 73 ? 6.926 -9.633 -7.865 1.00 89.94 73 GLY A O 1
ATOM 610 N N . PHE A 1 74 ? 5.971 -7.779 -8.692 1.00 92.38 74 PHE A N 1
ATOM 611 C CA . PHE A 1 74 ? 5.924 -7.053 -7.424 1.00 92.38 74 PHE A CA 1
ATOM 612 C C . PHE A 1 74 ? 4.522 -7.173 -6.833 1.00 92.38 74 PHE A C 1
ATOM 614 O O . PHE A 1 74 ? 3.578 -6.578 -7.321 1.00 92.38 74 PHE A O 1
ATOM 621 N N . VAL A 1 75 ? 4.345 -7.997 -5.801 1.00 93.38 75 VAL A N 1
ATOM 622 C CA . VAL A 1 75 ? 3.016 -8.248 -5.222 1.00 93.38 75 VAL A CA 1
ATOM 623 C C . VAL A 1 75 ? 2.797 -7.359 -4.003 1.00 93.38 75 VAL A C 1
ATOM 625 O O . VAL A 1 75 ? 3.489 -7.498 -2.999 1.00 93.38 75 VAL A O 1
ATOM 628 N N . HIS A 1 76 ? 1.792 -6.485 -4.062 1.00 95.75 76 HIS A N 1
ATOM 629 C CA . HIS A 1 76 ? 1.455 -5.561 -2.968 1.00 95.75 76 HIS A CA 1
ATOM 630 C C . HIS A 1 76 ? 0.219 -5.976 -2.149 1.00 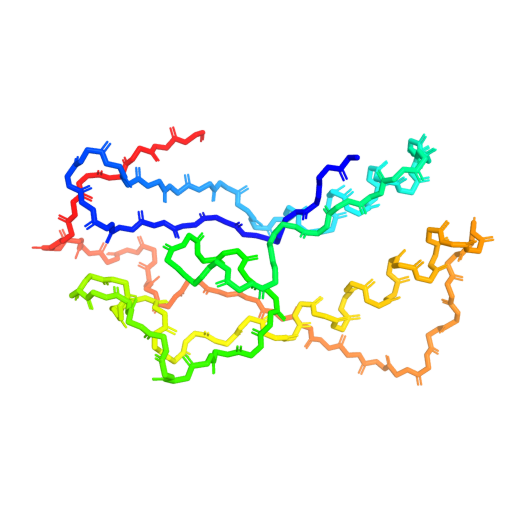95.75 76 HIS A C 1
ATOM 632 O O . HIS A 1 76 ? -0.067 -5.400 -1.099 1.00 95.75 76 HIS A O 1
ATOM 638 N N . ALA A 1 77 ? -0.489 -7.030 -2.559 1.00 96.50 77 ALA A N 1
ATOM 639 C CA . ALA A 1 77 ? -1.664 -7.549 -1.859 1.00 96.50 77 ALA A CA 1
ATOM 640 C C . ALA A 1 77 ? -1.486 -7.826 -0.344 1.00 96.50 77 ALA A C 1
ATOM 642 O O . ALA A 1 77 ? -2.449 -7.601 0.401 1.00 96.50 77 ALA A O 1
ATOM 643 N N . PRO A 1 78 ? -0.308 -8.264 0.160 1.00 96.00 78 PRO A N 1
ATOM 644 C CA . PRO A 1 78 ? -0.076 -8.463 1.594 1.00 96.00 78 PRO A CA 1
ATOM 645 C C . PRO A 1 78 ? -0.237 -7.208 2.461 1.00 96.00 78 PRO A C 1
ATOM 647 O O . PRO A 1 78 ? -0.489 -7.338 3.659 1.00 96.00 78 PRO A O 1
ATOM 650 N N . TRP A 1 79 ? -0.195 -5.997 1.893 1.00 96.50 79 TRP A N 1
ATOM 651 C CA . TRP A 1 79 ? -0.512 -4.774 2.641 1.00 96.50 79 TRP A CA 1
ATOM 652 C C . TRP A 1 79 ? -1.914 -4.793 3.256 1.00 96.50 79 TRP A C 1
ATOM 654 O O . TRP A 1 79 ? -2.130 -4.174 4.303 1.00 96.50 79 TRP A O 1
ATOM 664 N N . ARG A 1 80 ? -2.848 -5.552 2.662 1.00 97.25 80 ARG A N 1
ATOM 665 C CA . ARG A 1 80 ? -4.205 -5.766 3.191 1.00 97.25 80 ARG A CA 1
ATOM 666 C C . ARG A 1 80 ? -4.217 -6.484 4.540 1.00 97.25 80 ARG A C 1
ATOM 668 O O . ARG A 1 80 ? -5.119 -6.228 5.332 1.00 97.25 80 ARG A O 1
ATOM 675 N N . ILE A 1 81 ? -3.223 -7.328 4.830 1.00 96.31 81 ILE A N 1
ATOM 676 C CA . ILE A 1 81 ? -3.090 -8.000 6.133 1.00 96.31 81 ILE A CA 1
ATOM 677 C C . ILE A 1 81 ? -2.877 -6.947 7.224 1.00 96.31 81 ILE A C 1
ATOM 679 O O . ILE A 1 81 ? -3.627 -6.891 8.197 1.00 96.31 81 ILE A O 1
ATOM 683 N N . VAL A 1 82 ? -1.907 -6.055 7.008 1.00 95.56 82 VAL A N 1
ATOM 684 C CA . VAL A 1 82 ? -1.603 -4.948 7.924 1.00 95.56 82 VAL A CA 1
ATOM 685 C C . VAL A 1 82 ? -2.781 -3.971 8.006 1.00 95.56 82 VAL A C 1
ATOM 687 O O . VAL A 1 82 ? -3.176 -3.564 9.097 1.00 95.56 82 VAL A O 1
ATOM 690 N N . ALA A 1 83 ? -3.396 -3.639 6.865 1.00 96.94 83 ALA A N 1
ATOM 691 C CA . ALA A 1 83 ? -4.552 -2.747 6.812 1.00 96.94 83 ALA A CA 1
ATOM 692 C C . ALA A 1 83 ? -5.729 -3.275 7.640 1.00 96.94 83 ALA A C 1
ATOM 694 O O . ALA A 1 83 ? -6.349 -2.510 8.368 1.00 96.94 83 ALA A O 1
ATOM 695 N N . ASN A 1 84 ? -6.028 -4.576 7.567 1.00 96.94 84 ASN A N 1
ATOM 696 C CA . ASN A 1 84 ? -7.141 -5.178 8.300 1.00 96.94 84 ASN A CA 1
ATOM 697 C C . ASN A 1 84 ? -7.027 -4.944 9.817 1.00 96.94 84 ASN A C 1
ATOM 699 O O . ASN A 1 84 ? -8.015 -4.576 10.452 1.00 96.94 84 ASN A O 1
ATOM 703 N N . TYR A 1 85 ? -5.821 -5.077 10.381 1.00 97.19 85 TYR A N 1
ATOM 704 C CA . TYR A 1 85 ? -5.563 -4.788 11.795 1.00 97.19 85 TYR A CA 1
ATOM 705 C C . TYR A 1 85 ? -5.890 -3.328 12.149 1.00 97.19 85 TYR A C 1
ATOM 707 O O . TYR A 1 85 ? -6.661 -3.062 13.074 1.00 97.19 85 TYR A O 1
ATOM 715 N N . TYR A 1 86 ? -5.362 -2.372 11.380 1.00 97.69 86 TYR A N 1
ATOM 716 C CA . TYR A 1 86 ? -5.580 -0.951 11.653 1.00 97.69 86 TYR A CA 1
ATOM 717 C C . TYR A 1 86 ? -7.005 -0.483 11.359 1.00 97.69 86 TYR A C 1
ATOM 719 O O . TYR A 1 86 ? -7.517 0.362 12.086 1.00 97.69 86 TYR A O 1
ATOM 727 N N . ILE A 1 87 ? -7.675 -1.040 10.348 1.00 98.19 87 ILE A N 1
ATOM 728 C CA . ILE A 1 87 ? -9.083 -0.749 10.050 1.00 98.19 87 ILE A CA 1
ATOM 729 C C . ILE A 1 87 ? -9.963 -1.173 11.223 1.00 98.19 87 ILE A C 1
ATOM 731 O O . ILE A 1 87 ? -10.849 -0.419 11.625 1.00 98.19 87 ILE A O 1
ATOM 735 N N . GLN A 1 88 ? -9.732 -2.368 11.774 1.00 98.12 88 GLN A N 1
ATOM 736 C CA . GLN A 1 88 ? -10.464 -2.833 12.949 1.00 98.12 88 GLN A CA 1
ATOM 737 C C . GLN A 1 88 ? -10.206 -1.915 14.138 1.00 98.12 88 GLN A C 1
ATOM 739 O O . GLN A 1 88 ? -11.168 -1.425 14.721 1.00 98.12 88 GLN A O 1
ATOM 744 N N . TRP A 1 89 ? -8.937 -1.602 14.421 1.00 98.00 89 TRP A N 1
ATOM 745 C CA . TRP A 1 89 ? -8.581 -0.680 15.498 1.00 98.00 89 TRP A CA 1
ATOM 746 C C . TRP A 1 89 ? -9.259 0.683 15.328 1.00 98.00 89 TRP A C 1
ATOM 748 O O . TRP A 1 89 ? -9.913 1.180 16.242 1.00 98.00 89 TRP A O 1
ATOM 758 N N . TYR A 1 90 ? -9.171 1.284 14.147 1.00 98.12 90 TYR A N 1
ATOM 759 C CA . TYR A 1 90 ? -9.786 2.576 13.873 1.00 98.12 90 TYR A CA 1
ATOM 760 C C . TYR A 1 90 ? -11.312 2.548 14.082 1.00 98.12 90 TYR A C 1
ATOM 762 O O . TYR A 1 90 ? -11.859 3.468 14.688 1.00 98.12 90 TYR A O 1
ATOM 770 N N . LYS A 1 91 ? -11.996 1.474 13.662 1.00 97.62 91 LYS A N 1
ATOM 771 C CA . LYS A 1 91 ? -13.454 1.321 13.820 1.00 97.62 91 LYS A CA 1
ATOM 772 C C . LYS A 1 91 ? -13.901 1.090 15.264 1.00 97.62 91 LYS A C 1
ATOM 774 O O . LYS A 1 91 ? -14.973 1.554 15.639 1.00 97.62 91 LYS A O 1
ATOM 779 N N . THR A 1 92 ? -13.134 0.346 16.057 1.00 97.69 92 THR A N 1
ATOM 780 C CA . THR A 1 92 ? -13.501 -0.008 17.442 1.00 97.69 92 THR A CA 1
ATOM 781 C C . THR A 1 92 ? -12.952 0.973 18.474 1.00 97.69 92 THR A C 1
ATOM 783 O O . THR A 1 92 ? -13.424 1.009 19.607 1.00 97.69 92 THR A O 1
ATOM 786 N N . GLY A 1 93 ? -11.940 1.760 18.104 1.00 96.94 93 GLY A N 1
ATOM 787 C CA . GLY A 1 93 ? -11.212 2.647 19.004 1.00 96.94 93 GLY A CA 1
ATOM 788 C C . GLY A 1 93 ? -10.161 1.947 19.874 1.00 96.94 93 GLY A C 1
ATOM 789 O O . GLY A 1 93 ? -9.504 2.623 20.666 1.00 96.94 93 GLY A O 1
ATOM 790 N N . SER A 1 94 ? -9.960 0.633 19.732 1.00 97.75 94 SER A N 1
ATOM 791 C CA . SER A 1 94 ? -8.979 -0.149 20.499 1.00 97.75 94 SER A CA 1
ATOM 792 C C . SER A 1 94 ? -8.284 -1.211 19.635 1.00 97.75 94 SER A C 1
ATOM 794 O O . SER A 1 94 ? -8.898 -1.727 18.700 1.00 97.75 94 SER A O 1
ATOM 796 N N . PRO A 1 95 ? -7.006 -1.540 19.904 1.00 97.19 95 PRO A N 1
ATOM 797 C CA . PRO A 1 95 ? -6.287 -2.533 19.113 1.00 97.19 95 PRO A CA 1
ATOM 798 C C . PRO A 1 95 ? -6.983 -3.904 19.214 1.00 97.19 95 PRO A C 1
ATOM 800 O O . PRO A 1 95 ? -7.283 -4.343 20.329 1.00 97.19 95 PRO A O 1
ATOM 803 N N . PRO A 1 96 ? -7.270 -4.583 18.085 1.00 97.00 96 PRO A N 1
ATOM 804 C CA . PRO A 1 96 ? -7.909 -5.894 18.107 1.00 97.00 96 PRO A CA 1
ATOM 805 C C . PRO A 1 96 ? -6.953 -6.960 18.660 1.00 97.00 96 PRO A C 1
ATOM 807 O O . PRO A 1 96 ? -5.730 -6.819 18.603 1.00 97.00 96 PRO A O 1
ATOM 810 N N . ALA A 1 97 ? -7.509 -8.058 19.175 1.00 96.50 97 ALA A N 1
ATOM 811 C CA . ALA A 1 97 ? -6.710 -9.193 19.629 1.00 96.50 97 ALA A CA 1
ATOM 812 C C . ALA A 1 97 ? -5.970 -9.858 18.454 1.00 96.50 97 ALA A C 1
ATOM 814 O O . ALA A 1 97 ? -6.548 -10.072 17.386 1.00 96.50 97 ALA A O 1
ATOM 815 N N . ILE A 1 98 ? -4.705 -10.225 18.666 1.00 94.62 98 ILE A N 1
ATOM 816 C CA . ILE A 1 98 ? -3.905 -10.942 17.668 1.00 94.62 98 ILE A CA 1
ATOM 817 C C . ILE A 1 98 ? -4.331 -12.411 17.649 1.00 94.62 98 ILE A C 1
ATOM 819 O O . ILE A 1 98 ? -4.234 -13.104 18.658 1.00 94.62 98 ILE A O 1
ATOM 823 N N . GLN A 1 99 ? -4.823 -12.869 16.496 1.00 94.56 99 GLN A N 1
ATOM 824 C CA . GLN A 1 99 ? -5.248 -14.260 16.286 1.00 94.56 99 GLN A CA 1
ATOM 825 C C . GLN A 1 99 ? -4.206 -15.098 15.540 1.00 94.56 99 GLN A C 1
ATOM 827 O O . GLN A 1 99 ? -4.171 -16.311 15.709 1.00 94.56 99 GLN A O 1
ATOM 832 N N . ASN A 1 100 ? -3.380 -14.459 14.707 1.00 94.00 100 ASN A N 1
ATOM 833 C CA . ASN A 1 100 ? -2.344 -15.103 13.909 1.00 94.00 100 ASN A CA 1
ATOM 834 C C . ASN A 1 100 ? -1.090 -14.229 13.923 1.00 94.00 100 ASN A C 1
ATOM 836 O O . ASN A 1 100 ? -1.181 -13.030 13.650 1.00 94.00 100 ASN A O 1
ATOM 840 N N . ASP A 1 101 ? 0.069 -14.835 14.164 1.00 94.88 101 ASP A N 1
ATOM 841 C CA . ASP A 1 101 ? 1.354 -14.164 13.991 1.00 94.88 101 ASP A CA 1
ATOM 842 C C . ASP A 1 101 ? 1.722 -14.157 12.504 1.00 94.88 101 ASP A C 1
ATOM 844 O O . ASP A 1 101 ? 1.857 -15.205 11.868 1.00 94.88 101 ASP A O 1
ATOM 848 N N . GLN A 1 102 ? 1.854 -12.964 11.925 1.00 94.12 102 GLN A N 1
ATOM 849 C CA . GLN A 1 102 ? 2.145 -12.779 10.505 1.00 94.12 102 GLN A CA 1
ATOM 850 C C . GLN A 1 102 ? 3.272 -11.764 10.329 1.00 94.12 102 GLN A C 1
ATOM 852 O O . GLN A 1 102 ? 3.313 -10.741 11.009 1.00 94.12 102 GLN A O 1
ATOM 857 N N . VAL A 1 103 ? 4.163 -12.027 9.374 1.00 93.44 103 VAL A N 1
ATOM 858 C CA . VAL A 1 103 ? 5.223 -11.095 8.981 1.00 93.44 103 VAL A CA 1
ATOM 859 C C . VAL A 1 103 ? 4.951 -10.636 7.557 1.00 93.44 103 VAL A C 1
ATOM 861 O O . VAL A 1 103 ? 4.915 -11.445 6.632 1.00 93.44 103 VAL A O 1
ATOM 864 N N . VAL A 1 104 ? 4.770 -9.328 7.389 1.00 93.31 104 VAL A N 1
ATOM 865 C CA . VAL A 1 104 ? 4.724 -8.665 6.083 1.00 93.31 104 VAL A CA 1
ATOM 866 C C . VAL A 1 104 ? 5.971 -7.807 5.978 1.00 93.31 104 VAL A C 1
ATOM 868 O O . VAL A 1 104 ? 6.224 -6.974 6.846 1.00 93.31 104 VAL A O 1
ATOM 871 N N . PHE A 1 105 ? 6.756 -8.026 4.932 1.00 90.69 105 PHE A N 1
ATOM 872 C CA . PHE A 1 105 ? 7.962 -7.261 4.661 1.00 90.69 105 PHE A CA 1
ATOM 873 C C . PHE A 1 105 ? 7.972 -6.818 3.203 1.00 90.69 105 PHE A C 1
ATOM 875 O O . PHE A 1 105 ? 7.372 -7.446 2.332 1.00 90.69 105 PHE A O 1
ATOM 882 N N . TRP A 1 106 ? 8.669 -5.723 2.958 1.00 89.62 106 TRP A N 1
ATOM 883 C CA . TRP A 1 106 ? 8.911 -5.147 1.647 1.00 89.62 106 TRP A CA 1
ATOM 884 C C . TRP A 1 106 ? 10.390 -4.816 1.564 1.00 89.62 106 TRP A C 1
ATOM 886 O O . TRP A 1 106 ? 11.067 -4.599 2.572 1.00 89.62 106 TRP A O 1
ATOM 896 N N . TYR A 1 107 ? 10.910 -4.826 0.350 1.00 88.00 107 TYR A N 1
ATOM 897 C CA . TYR A 1 107 ? 12.317 -4.594 0.103 1.00 88.00 107 TYR A CA 1
ATOM 898 C C . TYR A 1 107 ? 12.489 -4.024 -1.296 1.00 88.00 107 TYR A C 1
ATOM 900 O O . TYR A 1 107 ? 11.655 -4.211 -2.181 1.00 88.00 107 TYR A O 1
ATOM 908 N N . ARG A 1 108 ? 13.605 -3.332 -1.502 1.00 86.50 108 ARG A N 1
ATOM 909 C CA . ARG A 1 108 ? 14.023 -2.922 -2.840 1.00 86.50 108 ARG A CA 1
ATOM 910 C C . ARG A 1 108 ? 14.628 -4.144 -3.523 1.00 86.50 108 ARG A C 1
ATOM 912 O O . ARG A 1 108 ? 15.539 -4.755 -2.971 1.00 86.50 108 ARG A O 1
ATOM 919 N N . SER A 1 109 ? 14.150 -4.487 -4.716 1.00 86.88 109 SER A N 1
ATOM 920 C CA . SER A 1 109 ? 14.681 -5.611 -5.506 1.00 86.88 109 SER A CA 1
ATOM 921 C C . SER A 1 109 ? 16.135 -5.406 -5.944 1.00 86.88 109 SER A C 1
ATOM 923 O O . SER A 1 109 ? 16.836 -6.367 -6.252 1.00 86.88 109 SER A O 1
ATOM 925 N N . HIS A 1 110 ? 16.593 -4.155 -5.948 1.00 86.50 110 HIS A N 1
ATOM 926 C CA . HIS A 1 110 ? 17.926 -3.765 -6.371 1.00 86.50 110 HIS A CA 1
ATOM 927 C C . HIS A 1 110 ? 18.835 -3.460 -5.168 1.00 86.50 110 HIS A C 1
ATOM 929 O O . HIS A 1 110 ? 18.415 -2.752 -4.245 1.00 86.50 110 HIS A O 1
ATOM 935 N N . PRO A 1 111 ? 20.098 -3.930 -5.173 1.00 89.56 111 PRO A N 1
ATOM 936 C CA . PRO A 1 111 ? 21.063 -3.594 -4.133 1.00 89.56 111 PRO A CA 1
ATOM 937 C C . PRO A 1 111 ? 21.326 -2.090 -4.053 1.00 89.56 111 PRO A C 1
ATOM 939 O O . PRO A 1 111 ? 21.437 -1.415 -5.071 1.00 89.56 111 PRO A O 1
ATOM 942 N N . LYS A 1 112 ? 21.557 -1.576 -2.840 1.00 85.94 112 LYS A N 1
ATOM 943 C CA . LYS A 1 112 ? 21.887 -0.157 -2.607 1.00 85.94 112 LYS A CA 1
ATOM 944 C C . LYS A 1 112 ? 23.080 0.344 -3.438 1.00 85.94 112 LYS A C 1
ATOM 946 O O . LYS A 1 112 ? 23.128 1.519 -3.775 1.00 85.94 112 LYS A O 1
ATOM 951 N N . ALA A 1 113 ? 24.044 -0.533 -3.718 1.00 90.62 113 ALA A N 1
ATOM 952 C CA . ALA A 1 113 ? 25.282 -0.200 -4.421 1.00 90.62 113 ALA A CA 1
ATOM 953 C C . ALA A 1 113 ? 25.224 -0.448 -5.940 1.00 90.62 113 ALA A C 1
ATOM 955 O O . ALA A 1 113 ? 26.260 -0.381 -6.597 1.00 90.62 113 ALA A O 1
ATOM 956 N N . VAL A 1 114 ? 24.058 -0.783 -6.504 1.00 89.56 114 VAL A N 1
ATOM 957 C CA . VAL A 1 114 ? 23.942 -0.980 -7.953 1.00 89.56 114 VAL A CA 1
ATOM 958 C C . VAL A 1 114 ? 24.090 0.355 -8.689 1.00 89.56 114 VAL A C 1
ATOM 960 O O . VAL A 1 114 ? 23.576 1.381 -8.244 1.00 89.56 114 VAL A O 1
ATOM 963 N N . THR A 1 115 ? 24.760 0.339 -9.839 1.00 86.00 115 THR A N 1
ATOM 964 C CA . THR A 1 115 ? 24.783 1.485 -10.753 1.00 86.00 115 THR A CA 1
ATOM 965 C C . THR A 1 115 ? 23.560 1.425 -11.659 1.00 86.00 115 THR A C 1
ATOM 967 O O . THR A 1 115 ? 23.359 0.435 -12.361 1.00 86.00 115 THR A O 1
ATOM 970 N N . CYS A 1 116 ? 22.757 2.486 -11.670 1.00 78.06 116 CYS A N 1
ATOM 971 C CA . CYS A 1 116 ? 21.633 2.607 -12.593 1.00 78.06 116 CYS A CA 1
ATOM 972 C C . CYS A 1 116 ? 22.150 3.004 -13.983 1.00 78.06 116 CYS A C 1
ATOM 974 O O . CYS A 1 116 ? 22.727 4.079 -14.139 1.00 78.06 116 CYS A O 1
ATOM 976 N N . SER A 1 117 ? 21.978 2.135 -14.982 1.00 80.75 117 SER A N 1
ATOM 977 C CA . SER A 1 117 ? 22.374 2.383 -16.380 1.00 80.75 117 SER A CA 1
ATOM 978 C C . SER A 1 117 ? 21.196 2.716 -17.306 1.00 80.75 117 SER A C 1
ATOM 980 O O . SER A 1 117 ? 21.402 2.927 -18.500 1.00 80.75 117 SER A O 1
ATOM 982 N N . GLY A 1 118 ? 19.975 2.770 -16.768 1.00 76.19 118 GLY A N 1
ATOM 983 C CA . GLY A 1 118 ? 18.740 3.090 -17.48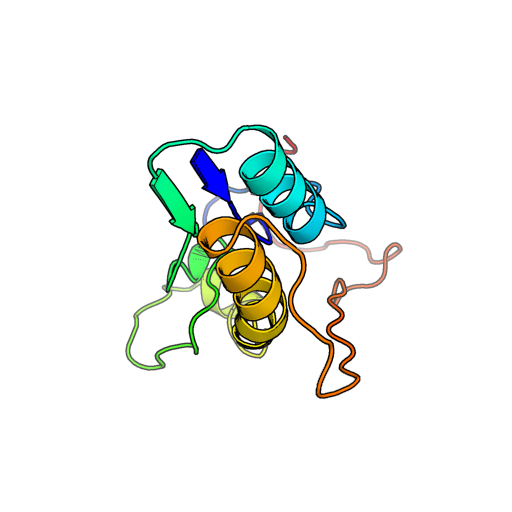7 1.00 76.19 118 GLY A CA 1
ATOM 984 C C . GLY A 1 118 ? 17.728 3.814 -16.593 1.00 76.19 118 GLY A C 1
ATOM 985 O O . GLY A 1 118 ? 18.084 4.246 -15.497 1.00 76.19 118 GLY A O 1
ATOM 986 N N . GLY A 1 119 ? 16.485 3.925 -17.068 1.00 75.62 119 GLY A N 1
ATOM 987 C CA . GLY A 1 119 ? 15.415 4.680 -16.404 1.00 75.62 119 GLY A CA 1
ATOM 988 C C . GLY A 1 119 ? 15.524 6.188 -16.627 1.00 75.62 119 GLY A C 1
ATOM 989 O O . GLY A 1 119 ? 16.510 6.690 -17.182 1.00 75.62 119 GLY A O 1
ATOM 990 N N . PHE A 1 120 ? 14.497 6.921 -16.221 1.00 80.31 120 PHE A N 1
ATOM 991 C CA . PHE A 1 120 ? 14.520 8.376 -16.260 1.00 80.31 120 PHE A CA 1
ATOM 992 C C . PHE A 1 120 ? 14.936 8.949 -14.895 1.00 80.31 120 PHE A C 1
ATOM 994 O O . PHE A 1 120 ? 14.771 8.299 -13.861 1.00 80.31 120 PHE A O 1
ATOM 1001 N N . PRO A 1 121 ? 15.483 10.178 -14.844 1.00 78.06 121 PRO A N 1
ATOM 1002 C CA . PRO A 1 121 ? 15.770 10.829 -13.574 1.00 78.06 121 PRO A CA 1
ATOM 1003 C C . PRO A 1 121 ? 14.511 10.892 -12.698 1.00 78.06 121 PRO A C 1
ATOM 1005 O O . PRO A 1 121 ? 13.475 11.417 -13.117 1.00 78.06 121 PRO A O 1
ATOM 1008 N N . VAL A 1 122 ? 14.612 10.361 -11.480 1.00 72.50 122 VAL A N 1
ATOM 1009 C CA . VAL A 1 122 ? 13.538 10.415 -10.484 1.00 72.50 122 VAL A CA 1
ATOM 1010 C C . VAL A 1 122 ? 13.592 11.728 -9.719 1.00 72.50 122 VAL A C 1
ATOM 1012 O O . VAL A 1 122 ? 14.665 12.209 -9.344 1.00 72.50 122 VAL A O 1
ATOM 1015 N N . ARG A 1 123 ? 12.423 12.319 -9.476 1.00 73.38 123 ARG A N 1
ATOM 1016 C CA . ARG A 1 123 ? 12.289 13.410 -8.513 1.00 73.38 123 ARG A CA 1
ATOM 1017 C C . ARG A 1 123 ? 12.171 12.788 -7.124 1.00 73.38 123 ARG A C 1
ATOM 1019 O O . ARG A 1 123 ? 11.376 11.870 -6.930 1.00 73.38 123 ARG A O 1
ATOM 1026 N N . ASN A 1 124 ? 12.964 13.288 -6.182 1.00 64.56 124 ASN A N 1
ATOM 1027 C CA . ASN A 1 124 ? 12.832 12.925 -4.774 1.00 64.56 124 ASN A CA 1
ATOM 1028 C C . ASN A 1 124 ? 11.925 13.952 -4.092 1.00 64.56 124 ASN A C 1
ATOM 1030 O O . ASN A 1 124 ? 12.179 15.155 -4.214 1.00 64.56 124 ASN A O 1
ATOM 1034 N N . GLY A 1 125 ? 10.891 13.463 -3.405 1.00 50.53 125 GLY A N 1
ATOM 1035 C CA . GLY A 1 125 ? 10.132 14.226 -2.409 1.00 50.53 125 GLY A CA 1
ATOM 1036 C C . GLY A 1 125 ? 10.834 14.271 -1.058 1.00 50.53 125 GLY A C 1
ATOM 1037 O O . GLY A 1 125 ? 11.606 13.329 -0.761 1.00 50.53 125 GLY A O 1
#

Organism: NCBI:txid2478898

InterPro domains:
  IPR005197 Glycoside hydrolase family 71 [PF03659] (1-119)

Radius of gyration: 16.11 Å; chains: 1; bounding box: 40×30×42 Å

Secondary structure (DSSP, 8-state):
-EE-S--EE-SSTTS-EE---TTHHHHHHHHHHHH--S--EES-SS-TTTT---SPP-TTS--TTTTHHHHTT---TTHHHHHHHHHHHHHHSSPPPP-S--------SS-TT----SSPPPEE-

pLDDT: mean 92.37, std 7.19, range [50.53, 98.19]

Sequence (125 aa):
MGVSPWQFKDIDPQNNWVEFSDTLWNYRWQQAIQLKPDIVEIITWNDYGESHYIGDINPNVDLGQQAPNYVNGFVHAPWRIVANYYIQWYKTGSPPAIQNDQVVFWYRSHPKAVTCSGGFPVRNG